Protein AF-A0A0Q9PZ86-F1 (afdb_monomer)

pLDDT: mean 83.1, std 11.62, range [38.75, 92.31]

Sequence (82 aa):
MTTDETTLYTALRKASYSAQGRCAQTLTLDVASRLGMRTVRLDELLAAWARAGWWEDGDEWFAGCFTDAAPRTIEQCEQVAA

Foldseek 3Di:
DDPLLQQLVQVQQVQLQDPVRHGDWDQSVVSCVVSVHDPVVLVVSQVVCVVVVQWDDDPDDSITHGDPPHDPGVVCVVVVVD

Radius of gyration: 11.8 Å; Cα contacts (8 Å, |Δi|>4): 102; chains: 1; bounding box: 30×26×26 Å

Secondary structure (DSSP, 8-state):
--HHHHHHHHHHHHHTB-TTS-B--EEHHHHHHHTT--HHHHHHHHHHHHHTT-EEE-SSTTEEEE-TTS-SSGGGHHHH--

Solvent-accessible surface area (backbone atoms only — not comparable to full-atom values): 4780 Å² total; per-residue (Å²): 139,56,75,66,57,50,50,48,51,54,53,50,56,58,52,10,40,42,101,83,72,43,72,27,77,29,64,46,58,66,58,34,53,77,70,72,49,53,68,71,60,51,52,54,50,50,54,53,34,34,75,71,56,19,37,45,80,44,100,49,90,63,22,21,26,55,42,89,78,33,65,96,48,71,77,53,50,68,67,72,78,104

Structure (mmCIF, N/CA/C/O backbone):
data_AF-A0A0Q9PZ86-F1
#
_entry.id   AF-A0A0Q9PZ86-F1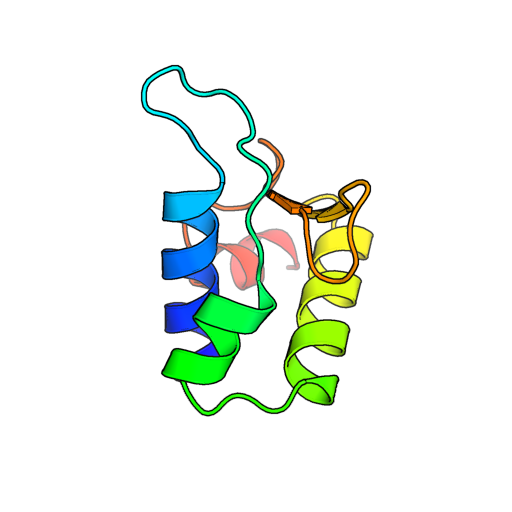
#
loop_
_atom_site.group_PDB
_atom_site.id
_atom_site.type_symbol
_atom_site.label_atom_id
_atom_site.label_alt_id
_atom_site.label_comp_id
_atom_site.label_asym_id
_atom_site.label_entity_id
_atom_site.label_seq_id
_atom_site.pdbx_PDB_ins_code
_atom_site.Cartn_x
_atom_site.Cartn_y
_atom_site.Cartn_z
_atom_site.occupancy
_atom_site.B_iso_or_equiv
_atom_site.auth_seq_id
_atom_site.auth_comp_id
_atom_site.auth_asym_id
_atom_site.auth_atom_id
_atom_site.pdbx_PDB_model_num
ATOM 1 N N . MET A 1 1 ? -7.705 4.998 12.252 1.00 65.81 1 MET A N 1
ATOM 2 C CA . MET A 1 1 ? -6.470 4.382 11.702 1.00 65.81 1 MET A CA 1
ATOM 3 C C . MET A 1 1 ? -5.650 3.687 12.790 1.00 65.81 1 MET A C 1
ATOM 5 O O . MET A 1 1 ? -5.667 4.167 13.917 1.00 65.81 1 MET A O 1
ATOM 9 N N . THR A 1 2 ? -4.942 2.589 12.480 1.00 76.44 2 THR A N 1
ATOM 10 C CA . THR A 1 2 ? -3.971 1.929 13.388 1.00 76.44 2 THR A CA 1
ATOM 11 C C . THR A 1 2 ? -2.522 2.261 12.997 1.00 76.44 2 THR A C 1
ATOM 13 O O . THR A 1 2 ? -2.251 2.574 11.839 1.00 76.44 2 THR A O 1
ATOM 16 N N . THR A 1 3 ? -1.573 2.164 13.938 1.00 82.88 3 THR A N 1
ATOM 17 C CA . THR A 1 3 ? -0.137 2.431 13.696 1.00 82.88 3 THR A CA 1
ATOM 18 C C . THR A 1 3 ? 0.463 1.534 12.605 1.00 82.88 3 THR A C 1
ATOM 20 O O . THR A 1 3 ? 1.283 1.996 11.808 1.00 82.88 3 THR A O 1
ATOM 23 N N . ASP A 1 4 ? 0.027 0.276 12.523 1.00 85.56 4 ASP A N 1
ATOM 24 C CA . ASP A 1 4 ? 0.537 -0.689 11.541 1.00 85.56 4 ASP A CA 1
ATOM 25 C C . ASP A 1 4 ? 0.094 -0.343 10.115 1.00 85.56 4 ASP A C 1
ATOM 27 O O . ASP A 1 4 ? 0.870 -0.485 9.173 1.00 85.56 4 ASP A O 1
ATOM 31 N N . GLU A 1 5 ? -1.130 0.163 9.950 1.00 87.75 5 GLU A N 1
ATOM 32 C CA . GLU A 1 5 ? -1.674 0.571 8.652 1.00 87.75 5 GLU A CA 1
ATOM 33 C C . GLU A 1 5 ? -0.966 1.822 8.116 1.00 87.75 5 GLU A C 1
ATOM 35 O O . GLU A 1 5 ? -0.546 1.852 6.9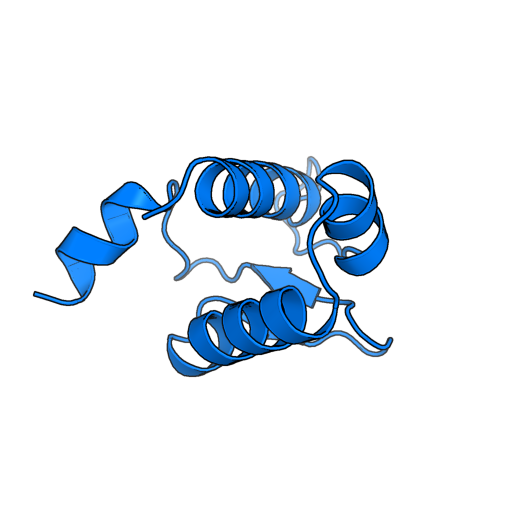59 1.00 87.75 5 GLU A O 1
ATOM 40 N N . THR A 1 6 ? -0.725 2.814 8.980 1.00 89.88 6 THR A N 1
ATOM 41 C CA . THR A 1 6 ? 0.088 3.996 8.649 1.00 89.88 6 THR A CA 1
ATOM 42 C C . THR A 1 6 ? 1.514 3.615 8.260 1.00 89.88 6 THR A C 1
ATOM 44 O O . THR A 1 6 ? 2.069 4.148 7.291 1.00 89.88 6 THR A O 1
ATOM 47 N N . THR A 1 7 ? 2.110 2.670 8.989 1.00 91.06 7 THR A N 1
ATOM 48 C CA . THR A 1 7 ? 3.469 2.190 8.714 1.00 91.06 7 THR A CA 1
ATOM 49 C C . THR A 1 7 ? 3.532 1.433 7.388 1.00 91.06 7 THR A C 1
ATOM 51 O O . THR A 1 7 ? 4.422 1.704 6.578 1.00 91.06 7 THR A O 1
ATOM 54 N N . LEU A 1 8 ? 2.564 0.547 7.125 1.00 91.75 8 LEU A N 1
ATOM 55 C CA . LEU A 1 8 ? 2.441 -0.176 5.859 1.00 91.75 8 LEU A CA 1
ATOM 56 C C . LEU A 1 8 ? 2.296 0.800 4.690 1.00 91.75 8 LEU A C 1
ATOM 58 O O . LEU A 1 8 ? 3.067 0.721 3.736 1.00 91.75 8 LEU A O 1
ATOM 62 N N . TYR A 1 9 ? 1.354 1.741 4.785 1.00 91.81 9 TYR A N 1
ATOM 63 C CA . TYR A 1 9 ? 1.105 2.737 3.746 1.00 91.81 9 TYR A CA 1
ATOM 64 C C . TYR A 1 9 ? 2.377 3.510 3.406 1.00 91.81 9 TYR A C 1
ATOM 66 O O . TYR A 1 9 ? 2.771 3.601 2.247 1.00 91.81 9 TYR A O 1
ATOM 74 N N . THR A 1 10 ? 3.067 4.014 4.430 1.00 90.19 10 THR A N 1
ATOM 75 C CA . THR A 1 10 ? 4.305 4.785 4.263 1.00 90.19 10 THR A CA 1
ATOM 76 C C . THR A 1 10 ? 5.401 3.955 3.594 1.00 90.19 10 THR A C 1
ATOM 78 O O . THR A 1 10 ? 6.080 4.435 2.681 1.00 90.19 10 THR A O 1
ATOM 81 N N . ALA A 1 11 ? 5.568 2.698 4.015 1.00 90.12 11 ALA A N 1
ATOM 82 C CA . ALA A 1 11 ? 6.566 1.798 3.451 1.00 90.12 11 ALA A CA 1
ATOM 83 C C . ALA A 1 11 ? 6.271 1.463 1.980 1.00 90.12 11 ALA A C 1
ATOM 85 O O . ALA A 1 11 ? 7.161 1.582 1.135 1.00 90.12 11 ALA A O 1
ATOM 86 N N . LEU A 1 12 ? 5.021 1.120 1.660 1.00 90.56 12 LEU A N 1
ATOM 87 C CA . LEU A 1 12 ? 4.589 0.818 0.297 1.00 90.56 12 LEU A CA 1
ATOM 88 C C . LEU A 1 12 ? 4.644 2.047 -0.610 1.00 90.56 12 LEU A C 1
ATOM 90 O O . LEU A 1 12 ? 5.078 1.934 -1.752 1.00 90.56 12 LEU A O 1
ATOM 94 N N . ARG A 1 13 ? 4.290 3.235 -0.110 1.00 88.44 13 ARG A N 1
ATOM 95 C CA . ARG A 1 13 ? 4.367 4.490 -0.872 1.00 88.44 13 ARG A CA 1
ATOM 96 C C . ARG A 1 13 ? 5.804 4.815 -1.251 1.00 88.44 13 ARG A C 1
ATOM 98 O O . ARG A 1 13 ? 6.058 5.204 -2.385 1.00 88.44 13 ARG A O 1
ATOM 105 N N . LYS A 1 14 ? 6.754 4.608 -0.336 1.00 86.94 14 LYS A N 1
ATOM 106 C CA . LYS A 1 14 ? 8.183 4.783 -0.620 1.00 86.94 14 LYS A CA 1
ATOM 107 C C . LYS A 1 14 ? 8.700 3.759 -1.634 1.00 86.94 14 LYS A C 1
ATOM 109 O O . LYS A 1 14 ? 9.524 4.113 -2.469 1.00 86.94 14 LYS A O 1
ATOM 114 N N . ALA A 1 15 ? 8.237 2.514 -1.551 1.00 85.44 15 ALA A N 1
ATOM 115 C CA . ALA A 1 15 ? 8.644 1.447 -2.462 1.00 85.44 15 ALA A CA 1
ATOM 116 C C . ALA A 1 15 ? 8.023 1.585 -3.866 1.00 85.44 15 ALA A C 1
ATOM 118 O O . ALA A 1 15 ? 8.686 1.291 -4.855 1.00 85.44 15 ALA A O 1
ATOM 119 N N . SER A 1 16 ? 6.802 2.125 -3.950 1.00 83.06 16 SER A N 1
ATOM 120 C CA . SER A 1 16 ? 6.042 2.291 -5.196 1.00 83.06 16 SER A CA 1
ATOM 121 C C . SER A 1 16 ? 6.662 3.280 -6.180 1.00 83.06 16 SER A C 1
ATOM 123 O O . SER A 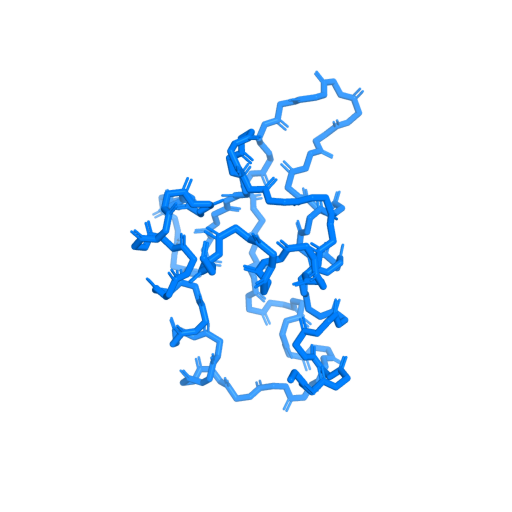1 16 ? 6.304 3.249 -7.350 1.00 83.06 16 SER A O 1
ATOM 125 N N . TYR A 1 17 ? 7.572 4.161 -5.755 1.00 74.50 17 TYR A N 1
ATOM 126 C CA . TYR A 1 17 ? 8.216 5.120 -6.654 1.00 74.50 17 TYR A CA 1
ATOM 127 C C . TYR A 1 17 ? 9.718 4.886 -6.721 1.00 74.50 17 TYR A C 1
ATOM 129 O O . TYR A 1 17 ? 10.449 5.042 -5.744 1.00 74.50 17 TYR A O 1
ATOM 137 N N . SER A 1 18 ? 10.197 4.584 -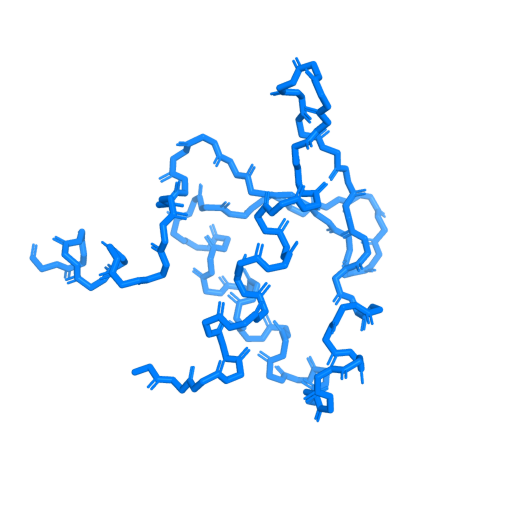7.926 1.00 65.94 18 SER A N 1
ATOM 138 C CA . SER A 1 18 ? 11.627 4.654 -8.227 1.00 65.94 18 SER A CA 1
ATOM 139 C C . SER A 1 18 ? 12.140 6.100 -8.140 1.00 65.94 18 SER A C 1
ATOM 141 O O . SER A 1 18 ? 11.369 7.055 -8.238 1.00 65.94 18 SER A O 1
ATOM 143 N N . ALA A 1 19 ? 13.463 6.289 -8.062 1.00 60.19 19 ALA A N 1
ATOM 144 C CA . ALA A 1 19 ? 14.094 7.618 -8.120 1.00 60.19 19 ALA A CA 1
ATOM 145 C C . ALA A 1 19 ? 13.732 8.430 -9.387 1.00 60.19 19 ALA A C 1
ATOM 147 O O . ALA A 1 19 ? 13.950 9.635 -9.435 1.00 60.19 19 ALA A O 1
ATOM 148 N N . GLN A 1 20 ? 13.175 7.771 -10.408 1.00 60.12 20 GLN A N 1
ATOM 149 C CA . GLN A 1 20 ? 12.714 8.368 -11.664 1.00 60.12 20 GLN A CA 1
ATOM 150 C C . GLN A 1 20 ? 11.208 8.696 -11.655 1.00 60.12 20 GLN A C 1
ATOM 152 O O . GLN A 1 20 ? 10.666 9.062 -12.692 1.00 60.12 20 GLN A O 1
ATOM 157 N N . GLY A 1 21 ? 10.515 8.523 -10.523 1.00 61.34 21 GLY A N 1
ATOM 158 C CA . GLY A 1 21 ? 9.087 8.822 -10.378 1.00 61.34 21 GLY A CA 1
ATOM 159 C C . GLY A 1 21 ? 8.149 7.826 -11.063 1.00 61.34 21 GLY A C 1
ATOM 160 O O . GLY A 1 21 ? 6.957 8.088 -11.156 1.00 61.34 21 GLY A O 1
ATOM 161 N N . ARG A 1 22 ? 8.661 6.686 -11.543 1.00 64.75 22 ARG A N 1
ATOM 162 C CA . ARG A 1 22 ? 7.840 5.629 -12.153 1.00 64.75 22 ARG A CA 1
ATOM 163 C C . ARG A 1 22 ? 7.350 4.644 -11.098 1.00 64.75 22 ARG A C 1
ATOM 165 O O . ARG A 1 22 ? 8.148 4.289 -10.222 1.00 64.75 22 ARG A O 1
ATOM 172 N N . CYS A 1 23 ? 6.098 4.200 -11.254 1.00 70.44 23 CYS A N 1
ATOM 173 C CA . CYS A 1 23 ? 5.510 3.080 -10.522 1.00 70.44 23 CYS A CA 1
ATOM 174 C C . CYS A 1 23 ? 6.465 1.879 -10.589 1.00 70.44 23 CYS A C 1
ATOM 176 O O . CYS A 1 23 ? 6.736 1.330 -11.658 1.00 70.44 23 CYS A O 1
ATOM 178 N N . ALA A 1 24 ? 7.038 1.532 -9.442 1.00 77.12 24 ALA A N 1
ATOM 179 C CA . ALA A 1 24 ? 7.852 0.352 -9.247 1.00 77.12 24 ALA A CA 1
ATOM 180 C C . ALA A 1 24 ? 6.976 -0.691 -8.555 1.00 77.12 24 ALA A C 1
ATOM 182 O O . ALA A 1 24 ? 6.574 -0.507 -7.403 1.00 77.12 24 ALA A O 1
ATOM 183 N N . GLN A 1 25 ? 6.671 -1.765 -9.283 1.00 79.38 25 GLN A N 1
ATOM 184 C CA . GLN A 1 25 ? 5.943 -2.912 -8.752 1.00 79.38 25 GLN A CA 1
ATOM 185 C C . GLN A 1 25 ? 6.617 -3.381 -7.456 1.00 79.38 25 GLN A C 1
ATOM 187 O O . GLN A 1 25 ? 7.809 -3.694 -7.438 1.00 79.38 25 GLN A O 1
ATOM 192 N N . THR A 1 26 ? 5.867 -3.352 -6.357 1.00 82.00 26 THR A N 1
ATOM 193 C CA . THR A 1 26 ? 6.350 -3.678 -5.015 1.00 82.00 26 THR A CA 1
ATOM 194 C C . THR A 1 26 ? 5.636 -4.919 -4.508 1.00 82.00 26 THR A C 1
ATOM 196 O O . THR A 1 26 ? 4.411 -4.932 -4.429 1.00 82.00 26 THR A O 1
ATOM 199 N N . LEU A 1 27 ? 6.400 -5.926 -4.076 1.00 85.44 27 LEU A N 1
ATOM 200 C CA . LEU A 1 27 ? 5.864 -7.077 -3.350 1.00 85.44 27 LEU A CA 1
ATOM 201 C C . LEU A 1 27 ? 5.407 -6.632 -1.956 1.00 85.44 27 LEU A C 1
ATOM 203 O O . LEU A 1 27 ? 6.207 -6.436 -1.037 1.00 85.44 27 LEU A O 1
ATOM 207 N N . THR A 1 28 ? 4.101 -6.439 -1.798 1.00 87.50 28 THR A N 1
ATOM 208 C CA . THR A 1 28 ? 3.515 -5.881 -0.573 1.00 87.50 28 THR A CA 1
ATOM 209 C C . THR A 1 28 ? 3.542 -6.857 0.599 1.00 87.50 28 THR A C 1
ATOM 211 O O . THR A 1 28 ? 3.616 -6.432 1.756 1.00 87.50 28 THR A O 1
ATOM 214 N N . LEU A 1 29 ? 3.564 -8.162 0.309 1.00 89.00 29 LEU A N 1
ATOM 215 C CA . LEU A 1 29 ? 3.600 -9.223 1.313 1.00 89.00 29 LEU A CA 1
ATOM 216 C C . LEU A 1 29 ? 4.875 -9.174 2.167 1.00 89.00 29 LEU A C 1
ATOM 218 O O . LEU A 1 29 ? 4.795 -9.331 3.385 1.00 89.00 29 LEU A O 1
ATOM 222 N N . ASP A 1 30 ? 6.031 -8.883 1.567 1.00 87.12 30 ASP A N 1
ATOM 223 C CA . ASP A 1 30 ? 7.304 -8.774 2.293 1.00 87.12 30 ASP A CA 1
ATOM 224 C C . ASP A 1 30 ? 7.285 -7.620 3.299 1.00 87.12 30 ASP A C 1
ATOM 226 O O . ASP A 1 30 ? 7.792 -7.731 4.420 1.00 87.12 30 ASP A O 1
ATOM 230 N N . VAL A 1 31 ? 6.677 -6.500 2.907 1.00 87.44 31 VAL A N 1
ATOM 231 C CA . VAL A 1 31 ? 6.536 -5.320 3.764 1.00 87.44 31 VAL A CA 1
ATOM 232 C C . VAL A 1 31 ? 5.561 -5.611 4.901 1.00 87.44 31 VAL A C 1
ATOM 234 O O . VAL A 1 31 ? 5.885 -5.369 6.062 1.00 87.44 31 VAL A O 1
ATOM 237 N N . ALA A 1 32 ? 4.404 -6.194 4.588 1.00 89.56 32 ALA A N 1
ATOM 238 C CA . ALA A 1 32 ? 3.396 -6.568 5.574 1.00 89.56 32 ALA A CA 1
ATOM 239 C C . ALA A 1 32 ? 3.913 -7.608 6.581 1.00 89.56 32 ALA A C 1
ATOM 241 O O . ALA A 1 32 ? 3.672 -7.480 7.783 1.00 89.56 32 ALA A O 1
ATOM 242 N N . SER A 1 33 ? 4.688 -8.596 6.119 1.00 89.25 33 SER A N 1
ATOM 243 C CA . SER A 1 33 ? 5.278 -9.628 6.975 1.00 89.25 33 SER A CA 1
ATOM 244 C C . SER A 1 33 ? 6.249 -9.043 8.000 1.00 89.25 33 SER A C 1
ATOM 246 O O . SER A 1 33 ? 6.271 -9.505 9.140 1.00 89.25 33 SER A O 1
ATOM 248 N N . ARG A 1 34 ? 7.033 -8.016 7.640 1.00 88.19 34 ARG A N 1
ATOM 249 C CA . ARG A 1 34 ? 7.940 -7.324 8.580 1.00 88.19 34 ARG A CA 1
ATOM 250 C C . ARG A 1 34 ? 7.194 -6.559 9.673 1.00 88.19 34 ARG A C 1
ATOM 252 O O . ARG A 1 34 ? 7.767 -6.312 10.728 1.00 88.19 34 ARG A O 1
ATOM 259 N N . LEU A 1 35 ? 5.934 -6.208 9.423 1.00 87.62 35 LEU A N 1
ATOM 260 C CA . LEU A 1 35 ? 5.044 -5.538 10.373 1.00 87.62 35 LEU A CA 1
ATOM 261 C C . LEU A 1 35 ? 4.180 -6.527 11.174 1.00 87.62 35 LEU A C 1
ATOM 263 O O . LEU A 1 35 ? 3.349 -6.105 11.968 1.00 87.62 35 LEU A O 1
ATOM 267 N N . GLY A 1 36 ? 4.337 -7.840 10.964 1.00 89.69 36 GLY A N 1
ATOM 268 C CA . GLY A 1 36 ? 3.493 -8.851 11.609 1.00 89.69 36 GLY A CA 1
ATOM 269 C C . GLY A 1 36 ? 2.027 -8.810 11.158 1.00 89.69 36 GLY A C 1
ATOM 270 O O . GLY A 1 36 ? 1.153 -9.344 11.843 1.00 89.69 36 GLY A O 1
ATOM 271 N N . MET A 1 37 ? 1.737 -8.180 10.015 1.00 91.38 37 MET A N 1
ATOM 272 C CA . MET A 1 37 ? 0.379 -8.053 9.504 1.00 91.38 37 MET A CA 1
ATOM 273 C C . MET A 1 37 ? -0.096 -9.370 8.884 1.00 91.38 37 MET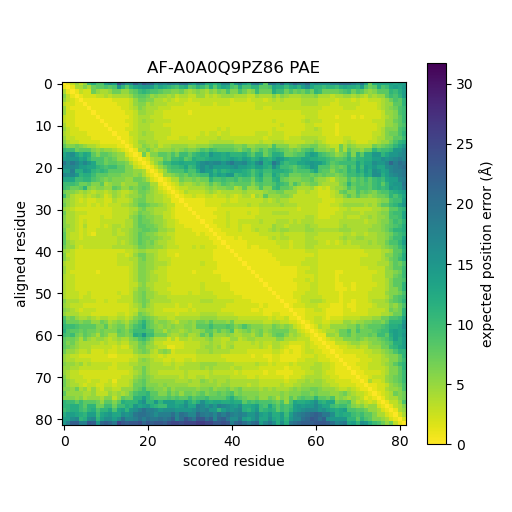 A C 1
ATOM 275 O O . MET A 1 37 ? 0.617 -10.024 8.124 1.00 91.38 37 MET A O 1
ATOM 279 N N . ARG A 1 38 ? -1.339 -9.756 9.188 1.00 91.81 38 ARG A N 1
ATOM 280 C CA . ARG A 1 38 ? -1.973 -10.935 8.585 1.00 91.81 38 ARG A CA 1
ATOM 281 C C . ARG A 1 38 ? -2.264 -10.686 7.106 1.00 91.81 38 ARG A C 1
ATOM 283 O O . ARG A 1 38 ? -2.812 -9.642 6.767 1.00 91.81 38 ARG A O 1
ATOM 290 N N . THR A 1 39 ? -2.025 -11.686 6.259 1.00 89.25 39 THR A N 1
ATOM 291 C CA . THR A 1 39 ? -2.275 -11.614 4.808 1.00 89.25 39 THR A CA 1
ATOM 292 C C . THR A 1 39 ? -3.710 -11.211 4.465 1.00 89.25 39 THR A C 1
ATOM 294 O O . THR A 1 39 ? -3.906 -10.387 3.586 1.00 89.25 39 THR A O 1
ATOM 297 N N . VAL A 1 40 ? -4.708 -11.707 5.207 1.00 90.56 40 VAL A N 1
ATOM 298 C CA . VAL A 1 40 ? -6.120 -11.312 5.016 1.00 90.56 40 VAL A CA 1
ATOM 299 C C . VAL A 1 40 ? -6.316 -9.808 5.221 1.00 90.56 40 VAL A C 1
ATOM 301 O O . VAL A 1 40 ? -7.007 -9.163 4.444 1.00 90.56 40 VAL A O 1
ATOM 304 N N . ARG A 1 41 ? -5.669 -9.224 6.238 1.00 91.38 41 ARG A N 1
ATOM 305 C CA . ARG A 1 41 ? -5.765 -7.783 6.498 1.00 91.38 41 ARG A CA 1
ATOM 306 C C . ARG A 1 41 ? -5.053 -6.968 5.419 1.00 91.38 41 ARG A C 1
ATOM 308 O O . ARG A 1 41 ? -5.543 -5.908 5.053 1.00 91.38 41 ARG A O 1
ATOM 315 N N . LEU A 1 42 ? -3.912 -7.453 4.926 1.00 91.75 42 LEU A N 1
ATOM 316 C CA . LEU A 1 42 ? -3.219 -6.836 3.797 1.00 91.75 42 LEU A CA 1
ATOM 317 C C . LEU A 1 42 ? -4.123 -6.809 2.556 1.00 91.75 42 LEU A C 1
ATOM 319 O O . LEU A 1 42 ? -4.297 -5.750 1.967 1.00 91.75 42 LEU A O 1
ATOM 323 N N . ASP A 1 43 ? -4.729 -7.943 2.208 1.00 91.31 43 ASP A N 1
ATOM 324 C CA . ASP A 1 43 ? -5.629 -8.074 1.056 1.00 91.31 43 ASP A CA 1
ATOM 325 C C . ASP A 1 43 ? -6.826 -7.111 1.142 1.00 91.31 43 ASP A C 1
ATOM 327 O O . ASP A 1 43 ? -7.105 -6.364 0.206 1.00 91.31 43 ASP A O 1
ATOM 331 N N . GLU A 1 44 ? -7.470 -7.024 2.312 1.00 91.88 44 GLU A N 1
ATOM 332 C CA . GLU A 1 44 ? -8.554 -6.065 2.564 1.00 91.88 44 GLU A CA 1
ATOM 333 C C . GLU A 1 44 ? -8.136 -4.606 2.324 1.00 91.88 44 GLU A C 1
ATOM 335 O O . GLU A 1 44 ? -8.917 -3.820 1.777 1.00 91.88 44 GLU A O 1
ATOM 340 N N . LEU A 1 45 ? -6.923 -4.233 2.747 1.00 92.00 45 LEU A N 1
ATOM 341 C CA . LEU A 1 45 ? -6.395 -2.877 2.591 1.00 92.00 45 LEU A CA 1
ATOM 342 C C . LEU A 1 45 ? -6.082 -2.558 1.131 1.00 92.00 45 LEU A C 1
ATOM 344 O O . LEU A 1 45 ? -6.506 -1.514 0.637 1.00 92.00 45 LEU A O 1
ATOM 348 N N . LEU A 1 46 ? -5.403 -3.467 0.429 1.00 92.31 46 LEU A N 1
ATOM 349 C CA . LEU A 1 46 ? -5.092 -3.302 -0.992 1.00 92.31 46 LEU A CA 1
ATOM 350 C C . LEU A 1 46 ? -6.376 -3.203 -1.820 1.00 92.31 46 LEU A C 1
ATOM 352 O O . LEU A 1 46 ? -6.516 -2.277 -2.614 1.00 92.31 46 LEU A O 1
ATOM 356 N N . ALA A 1 47 ? -7.366 -4.061 -1.555 1.00 91.75 47 ALA A N 1
ATOM 357 C CA . ALA A 1 47 ? -8.667 -3.999 -2.214 1.00 91.75 47 ALA A CA 1
ATOM 358 C C . ALA A 1 47 ? -9.415 -2.686 -1.919 1.00 91.75 47 ALA A C 1
ATOM 360 O O . ALA A 1 47 ? -10.089 -2.133 -2.793 1.00 91.75 47 ALA A O 1
ATOM 361 N N . ALA A 1 48 ? -9.320 -2.157 -0.694 1.00 91.25 48 ALA A N 1
ATOM 362 C CA . ALA A 1 48 ? -9.900 -0.860 -0.356 1.00 91.25 48 ALA A CA 1
ATOM 363 C C . ALA A 1 48 ? -9.227 0.288 -1.125 1.00 91.25 48 ALA A C 1
ATOM 365 O O . ALA A 1 48 ? -9.927 1.132 -1.684 1.00 91.25 48 ALA A O 1
ATOM 366 N N . TRP A 1 49 ? -7.896 0.294 -1.209 1.00 91.75 49 TRP A N 1
ATOM 367 C CA . TRP A 1 49 ? -7.145 1.301 -1.960 1.00 91.75 49 TRP A CA 1
ATOM 368 C C . TRP A 1 49 ? -7.356 1.185 -3.472 1.00 91.75 49 TRP A C 1
ATOM 370 O O . TRP A 1 49 ? -7.503 2.208 -4.138 1.00 91.75 49 TRP A O 1
ATOM 380 N N . ALA A 1 50 ? -7.459 -0.027 -4.015 1.00 91.75 50 ALA A N 1
ATOM 381 C CA . ALA A 1 50 ? -7.765 -0.256 -5.426 1.00 91.75 50 ALA A CA 1
ATOM 382 C C . ALA A 1 50 ? -9.151 0.296 -5.792 1.00 91.75 50 ALA A C 1
ATOM 384 O O . ALA A 1 50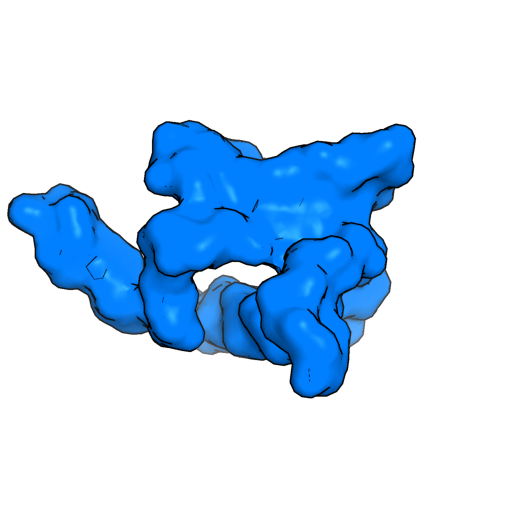 ? -9.293 1.031 -6.768 1.00 91.75 50 ALA A O 1
ATOM 385 N N . ARG A 1 51 ? -10.174 0.055 -4.955 1.00 91.94 51 ARG A N 1
ATOM 386 C CA . ARG A 1 51 ? -11.515 0.648 -5.142 1.00 91.94 51 ARG A CA 1
ATOM 387 C C . ARG A 1 51 ? -11.519 2.176 -5.085 1.00 91.94 51 ARG A C 1
ATOM 389 O O . ARG A 1 51 ? -12.360 2.795 -5.728 1.00 91.94 51 ARG A O 1
ATOM 396 N N . ALA A 1 52 ? -10.599 2.776 -4.333 1.00 89.94 52 ALA A N 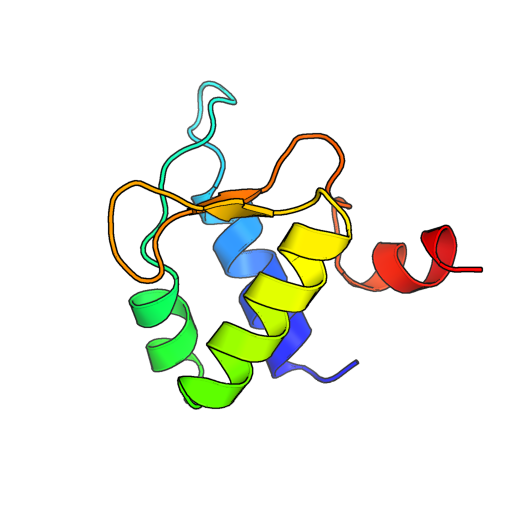1
ATOM 397 C CA . ALA A 1 52 ? -10.410 4.225 -4.281 1.00 89.94 52 ALA A CA 1
ATOM 398 C C . ALA A 1 52 ? -9.574 4.775 -5.459 1.00 89.94 52 ALA A C 1
ATOM 400 O O . ALA A 1 52 ? -9.368 5.984 -5.550 1.00 89.94 52 ALA A O 1
ATOM 401 N N . GLY A 1 53 ? -9.082 3.911 -6.356 1.00 90.81 53 GLY A N 1
ATOM 402 C CA . GLY A 1 53 ? -8.202 4.284 -7.467 1.00 90.81 53 GLY A CA 1
ATOM 403 C C . GLY A 1 53 ? -6.773 4.628 -7.036 1.00 90.81 53 GLY A C 1
ATOM 404 O O . GLY A 1 53 ? -6.044 5.289 -7.774 1.00 90.81 53 GLY A O 1
ATOM 405 N N . TRP A 1 54 ? -6.371 4.233 -5.827 1.00 91.81 54 TRP A N 1
ATOM 406 C CA . TRP A 1 54 ? -5.060 4.547 -5.253 1.00 91.81 54 TRP A CA 1
ATOM 407 C C . TRP A 1 54 ? -4.031 3.462 -5.503 1.00 91.81 54 TRP A C 1
ATOM 409 O O . TRP A 1 54 ? -2.842 3.752 -5.473 1.00 91.81 54 TRP A O 1
ATOM 419 N N . TRP A 1 55 ? -4.473 2.232 -5.724 1.00 92.25 55 TRP A N 1
ATOM 420 C CA . TRP A 1 55 ? -3.609 1.076 -5.899 1.00 92.25 55 TRP A CA 1
ATOM 421 C C . TRP A 1 55 ? -3.871 0.425 -7.253 1.00 92.25 55 TRP A C 1
ATOM 423 O O . TRP A 1 55 ? -5.026 0.197 -7.608 1.00 92.25 55 TRP A O 1
ATOM 433 N N . GLU A 1 56 ? -2.801 0.139 -7.987 1.00 91.25 56 GLU A N 1
ATOM 434 C CA . GLU A 1 56 ? -2.826 -0.665 -9.206 1.00 91.25 56 GLU A CA 1
ATOM 435 C C . GLU A 1 56 ? -2.153 -2.006 -8.929 1.00 91.25 56 GLU A C 1
ATOM 437 O O . GLU A 1 56 ? -1.001 -2.056 -8.486 1.00 91.25 56 GLU A O 1
ATOM 442 N N . ASP A 1 57 ? -2.889 -3.084 -9.192 1.00 88.62 57 ASP A N 1
ATOM 443 C CA . ASP A 1 57 ? -2.379 -4.443 -9.064 1.00 88.62 57 ASP A CA 1
ATOM 444 C C . ASP A 1 57 ? -1.318 -4.725 -10.134 1.00 88.62 57 ASP A C 1
ATOM 446 O O . ASP A 1 57 ? -1.401 -4.268 -11.277 1.00 88.62 57 ASP A O 1
ATOM 450 N N . GLY A 1 58 ? -0.291 -5.469 -9.740 1.00 84.50 58 GLY A N 1
ATOM 451 C CA . GLY A 1 58 ? 0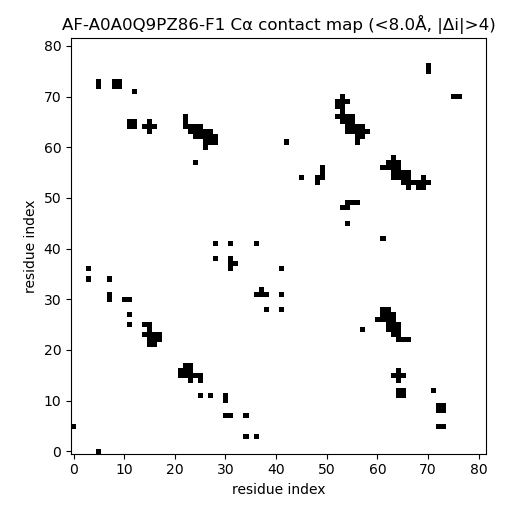.759 -5.953 -10.622 1.00 84.50 58 GLY A CA 1
ATOM 452 C C . GLY A 1 58 ? 0.451 -7.312 -11.238 1.00 84.50 58 GLY A C 1
ATOM 453 O O . GLY A 1 58 ? -0.562 -7.947 -10.954 1.00 84.50 58 GLY A O 1
ATOM 454 N N . ASP A 1 59 ? 1.394 -7.788 -12.049 1.00 80.12 59 ASP A N 1
ATOM 455 C CA . ASP A 1 59 ? 1.317 -9.107 -12.691 1.00 80.12 59 ASP A CA 1
ATOM 456 C C . ASP A 1 59 ? 1.513 -10.271 -11.697 1.00 80.12 59 ASP A C 1
ATOM 458 O O . ASP A 1 59 ? 1.134 -11.410 -11.975 1.00 80.12 59 ASP A O 1
ATOM 462 N N . GLU A 1 60 ? 2.112 -9.996 -10.534 1.00 82.50 60 GLU A N 1
ATO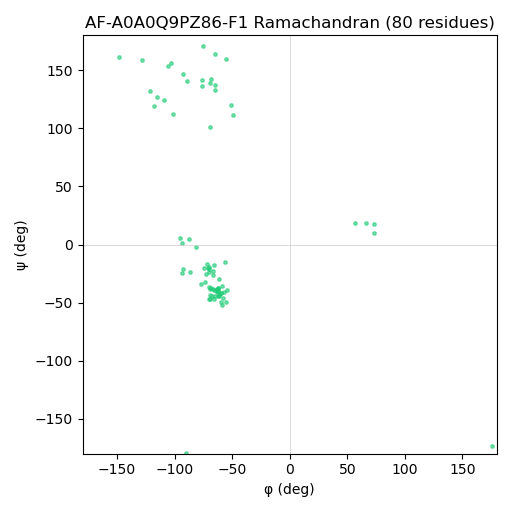M 463 C CA . GLU A 1 60 ? 2.374 -10.973 -9.477 1.00 82.50 60 GLU A CA 1
ATOM 464 C C . GLU A 1 60 ? 1.417 -10.808 -8.289 1.00 82.50 60 GLU A C 1
ATOM 466 O O . GLU A 1 60 ? 0.915 -9.724 -7.989 1.00 82.50 60 GLU A O 1
ATOM 471 N N . TRP A 1 61 ? 1.181 -11.901 -7.562 1.00 76.25 61 TRP A N 1
ATOM 472 C CA . TRP A 1 61 ? 0.280 -11.889 -6.413 1.00 76.25 61 TRP A CA 1
ATOM 473 C C . TRP A 1 61 ? 0.819 -10.987 -5.296 1.00 76.25 61 TRP A C 1
ATOM 475 O O . TRP A 1 61 ? 1.993 -11.076 -4.937 1.00 76.25 61 TRP A O 1
ATOM 485 N N . PHE A 1 62 ? -0.037 -10.122 -4.742 1.00 81.75 62 PHE A N 1
ATOM 486 C CA . PHE A 1 62 ? 0.354 -9.070 -3.794 1.00 81.75 62 PHE A CA 1
ATOM 487 C C . PHE A 1 62 ? 1.427 -8.100 -4.324 1.00 81.75 62 PHE A C 1
ATOM 489 O O . PHE A 1 62 ? 2.051 -7.397 -3.523 1.00 81.75 62 PHE A O 1
ATOM 496 N N . ALA A 1 63 ? 1.648 -8.028 -5.637 1.00 88.38 63 ALA A N 1
ATOM 497 C CA . ALA A 1 63 ? 2.435 -6.969 -6.249 1.00 88.38 63 ALA A CA 1
ATOM 498 C C . ALA A 1 63 ? 1.526 -5.819 -6.683 1.00 88.38 63 ALA A C 1
ATOM 500 O O . ALA A 1 63 ? 0.373 -6.021 -7.057 1.00 88.38 63 ALA A O 1
ATOM 501 N N . GLY A 1 64 ? 2.050 -4.605 -6.614 1.00 90.38 64 GLY A N 1
ATOM 502 C CA . GLY A 1 64 ? 1.365 -3.431 -7.127 1.00 90.38 64 GLY A CA 1
ATOM 503 C C . GLY A 1 64 ? 2.136 -2.161 -6.829 1.00 90.38 64 GLY A C 1
ATOM 504 O O . GLY A 1 64 ? 3.263 -2.188 -6.318 1.00 90.38 64 GLY A O 1
ATOM 505 N N . CYS A 1 65 ? 1.518 -1.035 -7.135 1.00 91.38 65 CYS A N 1
ATOM 506 C CA . CYS A 1 65 ? 2.045 0.266 -6.772 1.00 91.38 65 CYS A CA 1
ATOM 507 C C . CYS A 1 65 ? 0.914 1.248 -6.511 1.00 91.38 65 CYS A C 1
ATOM 509 O O . CYS A 1 65 ? -0.224 1.073 -6.949 1.00 91.38 65 CYS A O 1
ATOM 511 N N . PHE A 1 66 ? 1.249 2.327 -5.814 1.00 91.38 66 PHE A N 1
ATOM 512 C CA . PHE A 1 66 ? 0.323 3.436 -5.722 1.00 91.38 66 PHE A CA 1
ATOM 513 C C . PHE A 1 66 ? 0.280 4.272 -7.005 1.00 91.38 66 PHE A C 1
ATOM 515 O O . PHE A 1 66 ? 1.320 4.610 -7.572 1.00 91.38 66 PHE A O 1
ATOM 522 N N . THR A 1 67 ? -0.923 4.713 -7.361 1.00 89.38 67 THR A N 1
ATOM 523 C CA . THR A 1 67 ? -1.170 5.702 -8.412 1.00 89.38 67 THR A CA 1
ATOM 524 C C . THR A 1 67 ? -0.819 7.117 -7.946 1.00 89.38 67 THR A C 1
ATOM 526 O O . THR A 1 67 ? -0.610 7.394 -6.756 1.00 89.38 67 THR A O 1
ATOM 529 N N . ASP A 1 68 ? -0.818 8.065 -8.883 1.00 87.00 68 ASP A N 1
ATOM 530 C CA . ASP A 1 68 ? -0.653 9.488 -8.570 1.00 87.00 68 ASP A CA 1
ATOM 531 C C . ASP A 1 68 ? -1.862 10.095 -7.845 1.00 87.00 68 ASP A C 1
ATOM 533 O O . ASP A 1 68 ? -1.712 11.103 -7.154 1.00 87.00 68 ASP A O 1
ATOM 537 N N . ALA A 1 69 ? -3.036 9.464 -7.949 1.00 87.12 69 ALA A N 1
ATOM 538 C CA . ALA A 1 69 ? -4.238 9.865 -7.222 1.00 87.12 69 ALA A CA 1
ATOM 539 C C . ALA A 1 69 ? -4.182 9.487 -5.734 1.00 87.12 69 ALA A C 1
ATOM 541 O O . ALA A 1 69 ? -4.908 10.066 -4.925 1.00 87.12 69 ALA A O 1
ATOM 542 N N . ALA A 1 70 ? -3.325 8.531 -5.358 1.00 88.38 70 ALA A N 1
ATOM 543 C CA . ALA A 1 70 ? -3.186 8.130 -3.969 1.00 88.38 70 ALA A CA 1
ATOM 544 C C . ALA A 1 70 ? -2.632 9.281 -3.104 1.00 88.38 70 ALA A C 1
ATOM 546 O O . ALA A 1 70 ? -1.659 9.944 -3.494 1.00 88.38 70 ALA A O 1
ATOM 547 N N . PRO A 1 71 ? -3.171 9.498 -1.895 1.00 88.44 71 PRO A N 1
ATOM 548 C CA . PRO A 1 71 ? -2.678 10.521 -0.982 1.00 88.44 71 PRO A CA 1
ATOM 549 C C . PRO A 1 71 ? -1.179 10.395 -0.658 1.00 88.44 71 PRO A C 1
ATOM 551 O O . PRO A 1 71 ? -0.542 9.349 -0.835 1.00 88.44 71 PRO A O 1
ATOM 554 N N . ARG A 1 72 ? -0.552 11.476 -0.183 1.00 85.69 72 ARG A N 1
ATOM 555 C CA . ARG A 1 72 ? 0.871 11.428 0.203 1.00 85.69 72 ARG A CA 1
ATOM 556 C C . ARG A 1 72 ? 1.055 10.753 1.559 1.00 85.69 72 ARG A C 1
ATOM 558 O O . ARG A 1 72 ? 2.034 10.030 1.725 1.00 85.69 72 ARG A O 1
ATOM 565 N N . THR A 1 73 ? 0.106 10.934 2.474 1.00 85.81 73 THR A N 1
ATOM 566 C CA . THR A 1 73 ? 0.029 10.207 3.749 1.00 85.81 73 THR A CA 1
ATOM 567 C C . THR A 1 73 ? -1.356 9.605 3.936 1.00 85.81 73 THR A C 1
ATOM 569 O O . THR A 1 73 ? -2.323 10.064 3.332 1.00 85.81 73 THR A O 1
ATOM 572 N N . ILE A 1 74 ? -1.466 8.580 4.780 1.00 81.44 74 ILE A N 1
ATOM 573 C CA . ILE A 1 74 ? -2.753 7.927 5.025 1.00 81.44 74 ILE A CA 1
ATOM 574 C C . ILE A 1 74 ? -3.731 8.819 5.815 1.00 81.44 74 ILE A C 1
ATOM 576 O O . ILE A 1 74 ? -4.938 8.667 5.679 1.00 81.44 74 ILE A O 1
ATOM 580 N N . GLU A 1 75 ? -3.255 9.807 6.586 1.00 80.44 75 GLU A N 1
ATOM 581 C CA . GLU A 1 75 ? -4.149 10.742 7.297 1.00 80.44 75 GLU A CA 1
ATOM 582 C C . GLU A 1 75 ? -4.935 11.639 6.331 1.00 80.44 75 GLU A C 1
ATOM 584 O O . GLU A 1 75 ? -6.040 12.083 6.633 1.00 80.44 75 GLU A O 1
ATOM 589 N N . GLN A 1 76 ? -4.392 11.873 5.135 1.00 78.50 76 GLN A N 1
ATOM 590 C CA . GLN A 1 76 ? -5.076 12.617 4.079 1.00 78.50 76 GLN A CA 1
ATOM 591 C C . GLN A 1 76 ? -6.235 11.816 3.462 1.00 78.50 76 GLN A C 1
ATOM 593 O O . GLN A 1 76 ? -7.114 12.408 2.843 1.00 78.50 76 GLN A O 1
ATOM 598 N N . CYS A 1 77 ? -6.292 10.493 3.660 1.00 66.44 77 CYS A N 1
ATOM 599 C CA . CYS A 1 77 ? -7.393 9.651 3.187 1.00 66.44 77 CYS A CA 1
ATOM 600 C C . CYS A 1 77 ? -8.736 10.036 3.830 1.00 66.44 77 CYS A C 1
ATOM 602 O O . CYS A 1 77 ? -9.757 10.057 3.147 1.00 66.44 77 CYS A O 1
ATOM 604 N N . GLU A 1 78 ? -8.738 10.389 5.122 1.00 65.06 78 GLU A N 1
ATOM 605 C CA . GLU A 1 78 ? -9.949 10.798 5.857 1.00 65.06 78 GLU A CA 1
ATOM 606 C C . GLU A 1 78 ? -10.480 12.169 5.404 1.00 65.06 78 GLU A C 1
ATOM 608 O O . GLU A 1 78 ? -11.650 12.474 5.609 1.00 65.06 78 GLU A O 1
ATOM 613 N N . GLN A 1 79 ? -9.645 12.983 4.751 1.00 57.88 79 GLN A N 1
ATOM 614 C CA . GLN A 1 79 ? -10.013 14.319 4.269 1.00 57.88 79 GLN A CA 1
ATOM 615 C C . GLN A 1 79 ? -10.650 14.298 2.875 1.00 57.88 79 GLN A C 1
ATOM 617 O O . GLN A 1 79 ? -11.377 15.222 2.530 1.00 57.88 79 GLN A O 1
ATOM 622 N N . VAL A 1 80 ? -10.372 13.263 2.073 1.00 50.91 80 VAL A N 1
ATOM 623 C CA . VAL A 1 80 ? -10.914 13.106 0.709 1.00 50.91 80 VAL A CA 1
ATOM 624 C C . VAL A 1 80 ? -12.207 12.279 0.703 1.00 50.91 80 VAL A C 1
ATOM 626 O O . VAL A 1 80 ? -12.998 12.379 -0.229 1.00 50.91 80 VAL A O 1
ATOM 629 N N . ALA A 1 81 ? -12.444 11.478 1.745 1.00 45.44 81 ALA A N 1
ATOM 630 C CA . ALA A 1 81 ? -13.660 10.681 1.910 1.00 45.44 81 ALA A CA 1
ATOM 631 C C . ALA A 1 81 ? -14.823 11.429 2.610 1.00 45.44 81 ALA A C 1
ATOM 633 O O . ALA A 1 81 ? -15.844 10.796 2.891 1.00 45.44 81 ALA A O 1
ATOM 634 N N . ALA A 1 82 ? -14.663 12.727 2.912 1.00 38.75 82 ALA A N 1
ATOM 635 C CA . ALA A 1 82 ? -15.630 13.577 3.620 1.00 38.75 82 ALA A CA 1
ATOM 636 C C . ALA A 1 82 ? -16.401 14.523 2.686 1.00 38.75 82 ALA A C 1
ATOM 638 O O . ALA A 1 82 ? -15.792 15.031 1.717 1.00 38.75 82 ALA A O 1
#

Nearest PDB structures (foldseek):
  1x19-assembly1_A  TM=7.015E-01  e=1.442E-01  Chlorobaculum tepidum TLS
  3m8e-assembly1_A  TM=5.743E-01  e=2.612E-01  Bacillus thuringiensis serovar israelensis
  5f8e-assembly2_C  TM=5.914E-01  e=3.633E-01  Mycobacterium tuberculosis H37Rv
  4a6d-assembly1_A  TM=5.454E-01  e=1.273E+00  Homo sapiens
  7xp1-assembly1_A-2  TM=6.175E-01  e=2.810E+00  Pseudomonas aeruginosa PAO1

Mean predicted aligned error: 5.25 Å